Protein AF-A0A7S0F8T0-F1 (afdb_monomer)

Mean predicted aligned error: 18.39 Å

Organism: NCBI:txid73915

Nearest PDB structures (foldseek):
  5eya-assembly1_G  TM=8.542E-01  e=3.864E-04  Homo sapiens
  7bbd-assembly1_B  TM=7.962E-01  e=3.864E-04  Homo sapiens
  6yxe-assembly2_B-2  TM=8.980E-01  e=1.619E-03  Homo sapiens
  6yxe-assembly1_A-3  TM=6.438E-01  e=1.733E-03  Homo sapiens
  7dco-assembly1_M  TM=4.656E-01  e=1.093E-02  Saccharomyces cerevisiae

Foldseek 3Di:
DDDDDDDDDDDPPDDDDDDDDPDDDDPDDDDDPPDPPPPPPPPDDPPDPPDDPVNVVVLVVQAAPQPRHGAACWDADPVGDTHHPVRLCVQCVPCPPHARADPVPRHGD

Secondary structure (DSSP, 8-state):
-------PPP-----------TT----------------------TT-----HHHHHHHHHTB-TTTSSB-SSEEE-TTS-EEEHHHHHHHHTT-SSS--B-TTT--B-

Structure (mmCIF, N/CA/C/O backbone):
data_AF-A0A7S0F8T0-F1
#
_entry.id   AF-A0A7S0F8T0-F1
#
loop_
_atom_site.group_PDB
_atom_site.id
_atom_site.type_symbol
_atom_site.label_atom_id
_atom_site.label_alt_id
_atom_site.label_comp_id
_atom_site.label_asym_id
_atom_site.label_entity_id
_atom_site.label_seq_id
_atom_site.pdbx_PDB_ins_code
_atom_site.Cartn_x
_atom_site.Cartn_y
_atom_site.Cartn_z
_atom_site.occupancy
_atom_site.B_iso_or_equiv
_atom_site.auth_seq_id
_atom_site.auth_comp_id
_atom_site.auth_asym_id
_atom_site.auth_atom_id
_atom_site.pdbx_PDB_model_num
ATOM 1 N N . GLY A 1 1 ? -7.565 -41.051 -42.054 1.00 43.06 1 GLY A N 1
ATOM 2 C CA . GLY A 1 1 ? -7.900 -41.187 -40.628 1.00 43.06 1 GLY A CA 1
ATOM 3 C C . GLY A 1 1 ? -8.861 -40.084 -40.292 1.00 43.06 1 GLY A C 1
ATOM 4 O O . GLY A 1 1 ? -8.424 -39.015 -39.901 1.00 43.06 1 GLY A O 1
ATOM 5 N N . GLU A 1 2 ? -10.135 -40.321 -40.579 1.00 43.22 2 GLU A N 1
ATOM 6 C CA . GLU A 1 2 ? -11.244 -39.419 -40.287 1.00 43.22 2 GLU A CA 1
ATOM 7 C C . GLU A 1 2 ? -11.802 -39.785 -38.910 1.00 43.22 2 GLU A C 1
ATOM 9 O O . GLU A 1 2 ? -12.039 -40.962 -38.644 1.00 43.22 2 GLU A O 1
ATOM 14 N N . ALA A 1 3 ? -11.977 -38.789 -38.044 1.00 42.81 3 ALA A N 1
ATOM 15 C CA . ALA A 1 3 ? -12.795 -38.873 -36.838 1.00 42.81 3 ALA A CA 1
ATOM 16 C C . ALA A 1 3 ? -13.159 -37.445 -36.405 1.00 42.81 3 ALA A C 1
ATOM 18 O O . ALA A 1 3 ? -12.533 -36.851 -35.530 1.00 42.81 3 ALA A O 1
ATOM 19 N N . LEU A 1 4 ? -14.157 -36.885 -37.087 1.00 46.00 4 LEU A N 1
ATOM 20 C CA . LEU A 1 4 ? -14.988 -35.808 -36.567 1.00 46.00 4 LEU A CA 1
ATOM 21 C C . LEU A 1 4 ? -16.019 -36.464 -35.640 1.00 46.00 4 LEU A C 1
ATOM 23 O O . LEU A 1 4 ? -16.753 -37.347 -36.078 1.00 46.00 4 LEU A O 1
ATOM 27 N N . GLN A 1 5 ? -16.062 -36.063 -34.371 1.00 44.97 5 GLN A N 1
ATOM 28 C CA . GLN A 1 5 ? -17.112 -36.485 -33.444 1.00 44.97 5 GLN A CA 1
ATOM 29 C C . GLN A 1 5 ? -17.664 -35.264 -32.700 1.00 44.97 5 GLN A C 1
ATOM 31 O O . GLN A 1 5 ? -17.264 -34.940 -31.586 1.00 44.97 5 GLN A O 1
ATOM 36 N N . GLU A 1 6 ? -18.551 -34.558 -33.397 1.00 38.56 6 GLU A N 1
ATOM 37 C CA . GLU A 1 6 ? -19.880 -34.114 -32.960 1.00 38.56 6 GLU A CA 1
ATOM 38 C C . GLU A 1 6 ? -20.184 -34.322 -31.455 1.00 38.56 6 GLU A C 1
ATOM 40 O O . GLU A 1 6 ? -20.549 -35.415 -31.015 1.00 38.56 6 GLU A O 1
ATOM 45 N N . GLY A 1 7 ? -20.071 -33.250 -30.665 1.00 37.12 7 GLY A N 1
ATOM 46 C CA . GLY A 1 7 ? -20.514 -33.176 -29.271 1.00 37.12 7 GLY A CA 1
ATOM 47 C C . GLY A 1 7 ? -21.751 -32.287 -29.151 1.00 37.12 7 GLY A C 1
ATOM 48 O O . GLY A 1 7 ? -21.702 -31.099 -29.452 1.00 37.12 7 GLY A O 1
ATOM 49 N N . ALA A 1 8 ? -22.860 -32.898 -28.743 1.00 44.28 8 ALA A N 1
ATOM 50 C CA . ALA A 1 8 ? -24.220 -32.379 -28.747 1.00 44.28 8 ALA A CA 1
ATOM 51 C C . ALA A 1 8 ? -24.460 -31.053 -27.992 1.00 44.28 8 ALA A C 1
ATOM 53 O O . ALA A 1 8 ? -24.011 -30.843 -26.866 1.00 44.28 8 ALA A O 1
ATOM 54 N N . LEU A 1 9 ? -25.304 -30.216 -28.602 1.00 45.34 9 LEU A N 1
ATOM 55 C CA . LEU A 1 9 ? -26.046 -29.121 -27.975 1.00 45.34 9 LEU A CA 1
ATOM 56 C C . LEU A 1 9 ? -27.004 -29.649 -26.890 1.00 45.34 9 LEU A C 1
ATOM 58 O O . LEU A 1 9 ? -27.800 -30.546 -27.184 1.00 45.34 9 LEU A O 1
ATOM 62 N N . PRO A 1 10 ? -27.097 -29.001 -25.717 1.00 46.22 10 PRO A N 1
ATOM 63 C CA . PRO A 1 10 ? -28.344 -28.941 -24.984 1.00 46.22 10 PRO A CA 1
ATOM 64 C C . PRO A 1 10 ? -29.041 -27.610 -25.257 1.00 46.22 10 PRO A C 1
ATOM 66 O O . PRO A 1 10 ? -28.568 -26.510 -24.982 1.00 46.22 10 PRO A O 1
ATOM 69 N N . VAL A 1 11 ? -30.221 -27.784 -25.828 1.00 54.19 11 VAL A N 1
ATOM 70 C CA . VAL A 1 11 ? -31.242 -26.793 -26.089 1.00 54.19 11 VAL A CA 1
ATOM 71 C C . VAL A 1 11 ? -31.575 -26.019 -24.800 1.00 54.19 11 VAL A C 1
ATOM 73 O O . VAL A 1 11 ? -32.186 -26.552 -23.876 1.00 54.19 11 VAL A O 1
ATOM 76 N N . VAL A 1 12 ? -31.226 -24.733 -24.727 1.00 46.84 12 VAL A N 1
ATOM 77 C CA . VAL A 1 12 ? -31.892 -23.811 -23.792 1.00 46.84 12 VAL A CA 1
ATOM 78 C C . VAL A 1 12 ? -33.190 -23.359 -24.453 1.00 46.84 12 VAL A C 1
ATOM 80 O O . VAL A 1 12 ? -33.335 -22.265 -24.988 1.00 46.84 12 VAL A O 1
ATOM 83 N N . LYS A 1 13 ? -34.127 -24.314 -24.503 1.00 44.78 13 LYS A N 1
ATOM 84 C CA . LYS A 1 13 ? -35.537 -24.077 -24.812 1.00 44.78 13 LYS A CA 1
ATOM 85 C C . LYS A 1 13 ? -36.064 -23.006 -23.867 1.00 44.78 13 LYS A C 1
ATOM 87 O O . LYS A 1 13 ? -35.761 -23.018 -22.678 1.00 44.78 13 LYS A O 1
ATOM 92 N N . GLY A 1 14 ? -36.845 -22.102 -24.447 1.00 48.41 14 GLY A N 1
ATOM 93 C CA . GLY A 1 14 ? -37.392 -20.931 -23.794 1.00 48.41 14 GLY A CA 1
ATOM 94 C C . GLY A 1 14 ? -38.177 -21.219 -22.521 1.00 48.41 14 GLY A C 1
ATOM 95 O O . GLY A 1 14 ? -38.957 -22.164 -22.443 1.00 48.41 14 GLY A O 1
ATOM 96 N N . TRP A 1 15 ? -37.976 -20.319 -21.568 1.00 49.03 15 TRP A N 1
ATOM 97 C CA . TRP A 1 15 ? -38.874 -20.009 -20.466 1.00 49.03 15 TRP A CA 1
ATOM 98 C C . TRP A 1 15 ? -38.948 -18.475 -20.474 1.00 49.03 15 TRP A C 1
ATOM 100 O O . TRP A 1 15 ? -37.958 -17.805 -20.200 1.00 49.03 15 TRP A O 1
ATOM 110 N N . LEU A 1 16 ? -39.985 -17.922 -21.116 1.00 51.59 16 LEU A N 1
ATOM 111 C CA . LEU A 1 16 ? -40.983 -17.077 -20.443 1.00 51.59 16 LEU A CA 1
ATOM 112 C C . LEU A 1 16 ? -40.302 -16.019 -19.541 1.00 51.59 16 LEU A C 1
ATOM 114 O O . LEU A 1 16 ? -39.869 -16.335 -18.444 1.00 51.59 16 LEU A O 1
ATOM 118 N N . LEU A 1 17 ? -40.151 -14.741 -19.908 1.00 52.69 17 LEU A N 1
ATOM 119 C CA . LEU A 1 17 ? -41.172 -13.843 -20.465 1.00 52.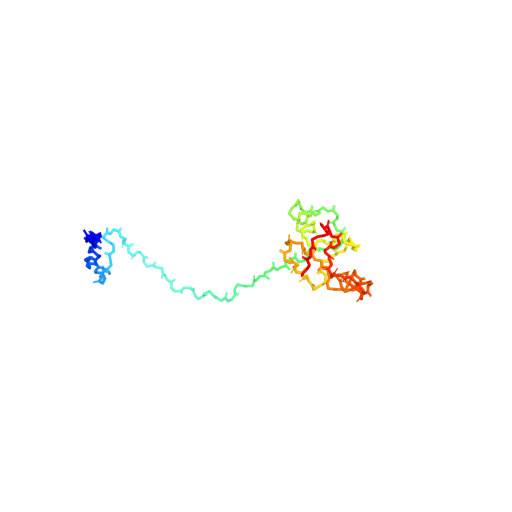69 17 LEU A CA 1
ATOM 120 C C . LEU A 1 17 ? -42.567 -14.167 -19.919 1.00 52.69 17 LEU A C 1
ATOM 122 O O . LEU A 1 17 ? -43.413 -14.619 -20.680 1.00 52.69 17 LEU A O 1
ATOM 126 N N . GLN A 1 18 ? -42.738 -14.022 -18.601 1.00 46.66 18 GLN A N 1
ATOM 127 C CA . GLN A 1 18 ? -43.969 -13.820 -17.806 1.00 46.66 18 GLN A CA 1
ATOM 128 C C . GLN A 1 18 ? -43.568 -14.183 -16.362 1.00 46.66 18 GLN A C 1
ATOM 130 O O . GLN A 1 18 ? -43.368 -15.344 -16.046 1.00 46.66 18 GLN A O 1
ATOM 135 N N . GLY A 1 19 ? -43.232 -13.241 -15.482 1.00 52.72 19 GLY A N 1
ATOM 136 C CA . GLY A 1 19 ? -44.183 -12.256 -14.987 1.00 52.72 19 GLY A CA 1
ATOM 137 C C . GLY A 1 19 ? -45.136 -12.948 -14.012 1.00 52.72 19 GLY A C 1
ATOM 138 O O . GLY A 1 19 ? -46.160 -13.458 -14.445 1.00 52.72 19 GLY A O 1
ATOM 139 N N . SER A 1 20 ? -44.788 -12.913 -12.720 1.00 54.88 20 SER A N 1
ATOM 140 C CA . SER A 1 20 ? -45.586 -13.326 -11.550 1.00 54.88 20 SER A CA 1
ATOM 141 C C . SER A 1 20 ? -45.299 -14.719 -10.962 1.00 54.88 20 SER A C 1
ATOM 143 O O . SER A 1 20 ? -45.655 -15.756 -11.516 1.00 54.88 20 SER A O 1
ATOM 145 N N . CYS A 1 21 ? -44.689 -14.723 -9.772 1.00 47.06 21 CYS A N 1
ATOM 146 C CA . CYS A 1 21 ? -44.633 -15.878 -8.879 1.00 47.06 21 CYS A CA 1
ATOM 147 C C . CYS A 1 21 ? -46.006 -16.034 -8.195 1.00 47.06 21 CYS A C 1
ATOM 149 O O . CYS A 1 21 ? -46.454 -15.085 -7.543 1.00 47.06 21 CYS A O 1
ATOM 151 N N . PRO A 1 22 ? -46.683 -17.191 -8.274 1.00 51.09 22 PRO A N 1
ATOM 152 C CA . PRO A 1 22 ? -47.918 -17.409 -7.532 1.00 51.09 22 PRO A CA 1
ATOM 153 C C . PRO A 1 22 ? -47.577 -17.576 -6.046 1.00 51.09 22 PRO A C 1
ATOM 155 O O . PRO A 1 22 ? -47.065 -18.612 -5.632 1.00 51.09 22 PRO A O 1
ATOM 158 N N . GLY A 1 23 ? -47.824 -16.539 -5.242 1.00 52.53 23 GLY A N 1
ATOM 159 C CA . GLY A 1 23 ? -47.680 -16.635 -3.785 1.00 52.53 23 GLY A CA 1
ATOM 160 C C . GLY A 1 23 ? -47.473 -15.333 -3.016 1.00 52.53 23 GLY A C 1
ATOM 161 O O . GLY A 1 23 ? -47.560 -15.354 -1.793 1.00 52.53 23 GLY A O 1
ATOM 162 N N . ILE A 1 24 ? -47.233 -14.197 -3.676 1.00 53.09 24 ILE A N 1
ATOM 163 C CA . ILE A 1 24 ? -47.004 -12.930 -2.968 1.00 53.09 24 ILE A CA 1
ATOM 164 C C . ILE A 1 24 ? -48.242 -12.049 -3.108 1.00 53.09 24 ILE A C 1
ATOM 166 O O . ILE A 1 24 ? -48.484 -11.423 -4.135 1.00 53.09 24 ILE A O 1
ATOM 170 N N . GLN A 1 25 ? -49.044 -12.035 -2.047 1.00 53.59 25 GLN A N 1
ATOM 171 C CA . GLN A 1 25 ? -50.077 -11.030 -1.841 1.00 53.59 25 GLN A CA 1
ATOM 172 C C . GLN A 1 25 ? -49.369 -9.692 -1.606 1.00 53.59 25 GLN A C 1
ATOM 174 O O . GLN A 1 25 ? -48.665 -9.528 -0.610 1.00 53.59 25 GLN A O 1
ATOM 179 N N . THR A 1 26 ? -49.518 -8.745 -2.529 1.00 46.88 26 THR A N 1
ATOM 180 C CA . THR A 1 26 ? -49.049 -7.372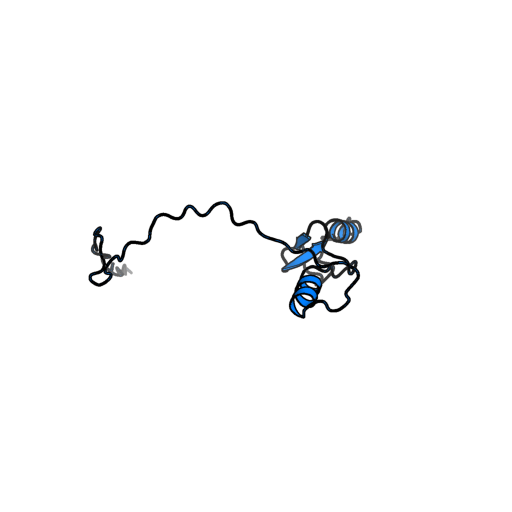 -2.338 1.00 46.88 26 THR A CA 1
ATOM 181 C C . THR A 1 26 ? -49.989 -6.677 -1.356 1.00 46.88 26 THR A C 1
ATOM 183 O O . THR A 1 26 ? -51.01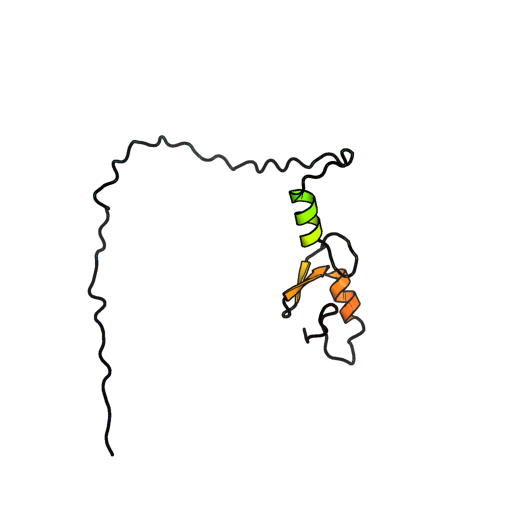5 -6.122 -1.749 1.00 46.88 26 THR A O 1
ATOM 186 N N . ALA A 1 27 ? -49.663 -6.735 -0.066 1.00 48.88 27 ALA A N 1
ATOM 187 C CA . ALA A 1 27 ? -50.152 -5.742 0.880 1.00 48.88 27 ALA A CA 1
ATOM 188 C C . ALA A 1 27 ? -49.476 -4.413 0.523 1.00 48.88 27 ALA A C 1
ATOM 190 O O . ALA A 1 27 ? -48.256 -4.366 0.357 1.00 48.88 27 ALA A O 1
ATOM 191 N N . GLY A 1 28 ? -50.284 -3.373 0.309 1.00 51.66 28 GLY A N 1
ATOM 192 C CA . GLY A 1 28 ? -49.813 -2.060 -0.110 1.00 51.66 28 GLY A CA 1
ATOM 193 C C . GLY A 1 28 ? -48.726 -1.539 0.822 1.00 51.66 28 GLY A C 1
ATOM 194 O O . GLY A 1 28 ? -48.945 -1.429 2.023 1.00 51.66 28 GLY A O 1
ATOM 195 N N . MET A 1 29 ? -47.567 -1.218 0.249 1.00 50.09 29 MET A N 1
ATOM 196 C CA . MET A 1 29 ? -46.648 -0.280 0.869 1.00 50.09 29 MET A CA 1
ATOM 197 C C . MET A 1 29 ? -46.894 1.076 0.217 1.00 50.09 29 MET A C 1
ATOM 199 O O . MET A 1 29 ? -46.691 1.275 -0.979 1.00 50.09 29 MET A O 1
ATOM 203 N N . GLU A 1 30 ? -47.459 1.955 1.026 1.00 52.22 30 GLU A N 1
ATOM 204 C CA . GLU A 1 30 ? -47.467 3.395 0.851 1.00 52.22 30 GLU A CA 1
ATOM 205 C C . GLU A 1 30 ? -46.104 3.935 0.383 1.00 52.22 30 GLU A C 1
ATOM 207 O O . GLU A 1 30 ? -45.044 3.563 0.886 1.00 52.22 30 GLU A O 1
ATOM 212 N N . ASP A 1 31 ? -46.171 4.803 -0.626 1.00 48.91 31 ASP A N 1
ATOM 213 C CA . ASP A 1 31 ? -45.066 5.561 -1.202 1.00 48.91 31 ASP A CA 1
ATOM 214 C C . ASP A 1 31 ? -44.454 6.472 -0.130 1.00 48.91 31 ASP A C 1
ATOM 216 O O . ASP A 1 31 ? -45.021 7.507 0.224 1.00 48.91 31 ASP A O 1
ATOM 220 N N . GLN A 1 32 ? -43.313 6.066 0.429 1.00 45.38 32 GLN A N 1
ATOM 221 C CA . GLN A 1 32 ? -42.502 6.951 1.253 1.00 45.38 32 GLN A CA 1
ATOM 222 C C . GLN A 1 32 ? -41.234 7.307 0.471 1.00 45.38 32 GLN A C 1
ATOM 224 O O . GLN A 1 32 ? -40.352 6.455 0.315 1.00 45.38 32 GLN A O 1
ATOM 229 N N . PRO A 1 33 ? -41.125 8.543 -0.052 1.00 49.53 33 PRO A N 1
ATOM 230 C CA . PRO A 1 33 ? -39.940 8.973 -0.769 1.00 49.53 33 PRO A CA 1
ATOM 231 C C . PRO A 1 33 ? -38.766 8.929 0.201 1.00 49.53 33 PRO A C 1
ATOM 233 O O . PRO A 1 33 ? -38.752 9.618 1.221 1.00 49.53 33 PRO A O 1
ATOM 236 N N . GLN A 1 34 ? -37.776 8.099 -0.120 1.00 51.62 34 GLN A N 1
ATOM 237 C CA . GLN A 1 34 ? -36.510 8.052 0.593 1.00 51.62 34 GLN A CA 1
ATOM 238 C C . GLN A 1 34 ? -35.752 9.341 0.269 1.00 51.62 34 GLN A C 1
ATOM 240 O O . GLN A 1 34 ? -34.905 9.396 -0.621 1.00 51.62 34 GLN A O 1
ATOM 245 N N . THR A 1 35 ? -36.118 10.418 0.965 1.00 49.16 35 THR A N 1
ATOM 246 C CA . THR A 1 35 ? -35.326 11.638 1.035 1.00 49.16 35 THR A CA 1
ATOM 247 C C . THR A 1 35 ? -33.924 11.229 1.450 1.00 49.16 35 THR A C 1
ATOM 249 O O . THR A 1 35 ? -33.775 10.536 2.457 1.00 49.16 35 THR A O 1
ATOM 252 N N . ALA A 1 36 ? -32.949 11.610 0.620 1.00 52.78 36 ALA A N 1
ATOM 253 C CA . ALA A 1 36 ? -31.520 11.371 0.755 1.00 52.78 36 ALA A CA 1
ATOM 254 C C . ALA A 1 36 ? -31.119 11.014 2.188 1.00 52.78 36 ALA A C 1
ATOM 256 O O . ALA A 1 36 ? -31.218 11.848 3.088 1.00 52.78 36 ALA A O 1
ATOM 257 N N . ALA A 1 37 ? -30.700 9.763 2.382 1.00 49.97 37 ALA A N 1
ATOM 258 C CA . ALA A 1 37 ? -30.150 9.302 3.639 1.00 49.97 37 ALA A CA 1
ATOM 259 C C . ALA A 1 37 ? -29.020 10.254 4.046 1.00 49.97 37 ALA A C 1
ATOM 261 O O . ALA A 1 37 ? -27.921 10.219 3.489 1.00 49.97 37 ALA A O 1
ATOM 262 N N . SER A 1 38 ? -29.315 11.131 5.004 1.00 55.06 38 SER A N 1
ATOM 263 C CA . SER A 1 38 ? -28.310 11.837 5.774 1.00 55.06 38 SER A CA 1
ATOM 264 C C . SER A 1 38 ? -27.464 10.768 6.447 1.00 55.06 38 SER A C 1
ATOM 266 O O . SER A 1 38 ? -27.844 10.212 7.476 1.00 55.06 38 SER A O 1
ATOM 268 N N . LEU A 1 39 ? -26.322 10.452 5.843 1.00 60.12 39 LEU A N 1
ATOM 269 C CA . LEU A 1 39 ? -25.219 9.789 6.518 1.00 60.12 39 LEU A CA 1
ATOM 270 C C . LEU A 1 39 ? -24.788 10.727 7.650 1.00 60.12 39 LEU A C 1
ATOM 272 O O . LEU A 1 39 ? -23.960 11.615 7.459 1.00 60.12 39 LEU A O 1
ATOM 276 N N . GLN A 1 40 ? -25.404 10.581 8.823 1.00 57.62 40 GLN A N 1
ATOM 277 C CA . GLN A 1 40 ? -24.955 11.238 10.042 1.00 57.62 40 GLN A CA 1
ATOM 278 C C . GLN A 1 40 ? -23.646 10.571 10.460 1.00 57.62 40 GLN A C 1
ATOM 280 O O . GLN A 1 40 ? -23.627 9.658 11.282 1.00 57.62 40 GLN A O 1
ATOM 285 N N . LEU A 1 41 ? -22.539 11.011 9.862 1.00 55.84 41 LEU A N 1
ATOM 286 C CA . LEU A 1 41 ? -21.212 10.705 10.366 1.00 55.84 41 LEU A CA 1
ATOM 287 C C . LEU A 1 41 ? -21.021 11.532 11.641 1.00 55.84 41 LEU A C 1
ATOM 289 O O . LEU A 1 41 ? -20.565 12.673 11.600 1.00 55.84 41 LEU A O 1
ATOM 293 N N . SER A 1 42 ? -21.442 10.978 12.776 1.00 60.03 42 SER A N 1
ATOM 294 C CA . SER A 1 42 ? -21.129 11.519 14.093 1.00 60.03 42 SER A CA 1
ATOM 295 C C . SER A 1 42 ? -19.626 11.376 14.314 1.00 60.03 42 SER A C 1
ATOM 297 O O . SER A 1 42 ? -19.157 10.350 14.805 1.00 60.03 42 SER A O 1
ATOM 299 N N . LEU A 1 43 ? -18.877 12.387 13.874 1.00 59.97 43 LEU A N 1
ATOM 300 C CA . LEU A 1 43 ? -17.469 12.561 14.201 1.00 59.97 43 LEU A CA 1
ATOM 301 C C . LEU A 1 43 ? -17.381 12.665 15.724 1.00 59.97 43 LEU A C 1
ATOM 303 O O . LEU A 1 43 ? -17.854 13.632 16.320 1.00 59.97 43 LEU A O 1
ATOM 307 N N . THR A 1 44 ? -16.871 11.612 16.349 1.00 59.69 44 THR A N 1
ATOM 308 C CA . THR A 1 44 ? -16.651 11.547 17.787 1.00 59.69 44 THR A CA 1
ATOM 309 C C . THR A 1 44 ? -15.607 12.586 18.196 1.00 59.69 44 THR A C 1
ATOM 311 O O . THR A 1 44 ? -14.608 12.810 17.512 1.00 59.69 44 THR A O 1
ATOM 314 N N . ASP A 1 45 ? -15.894 13.260 19.306 1.00 57.41 45 ASP A N 1
ATOM 315 C CA . ASP A 1 45 ? -15.101 14.336 19.898 1.00 57.41 4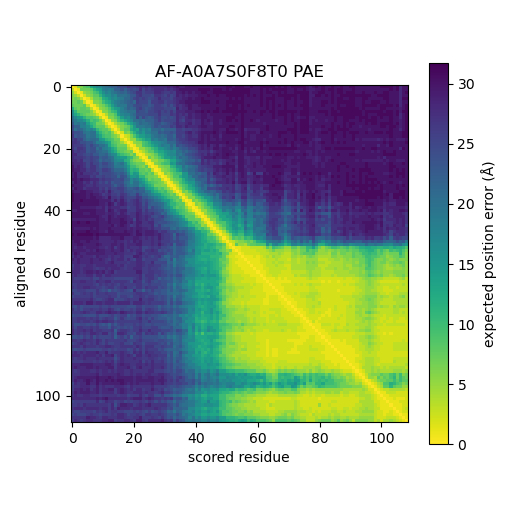5 ASP A CA 1
ATOM 316 C C . ASP A 1 45 ? -13.665 13.856 20.222 1.00 57.41 45 ASP A C 1
ATOM 318 O O . ASP A 1 45 ? -13.517 12.794 20.838 1.00 57.41 45 ASP A O 1
ATOM 322 N N . PRO A 1 46 ? -12.591 14.597 19.876 1.00 61.50 46 PRO A N 1
ATOM 323 C CA . PRO A 1 46 ? -11.201 14.155 20.063 1.00 61.50 46 PRO A CA 1
ATOM 324 C C . PRO A 1 46 ? -10.746 14.051 21.534 1.00 61.50 46 PRO 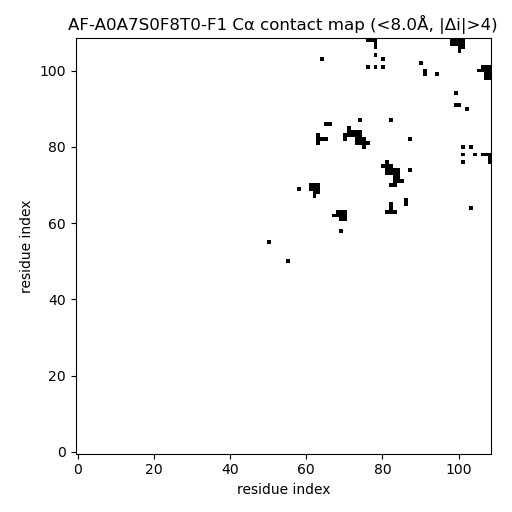A C 1
ATOM 326 O O . PRO A 1 46 ? -9.567 13.823 21.797 1.00 61.50 46 PRO A O 1
ATOM 329 N N . THR A 1 47 ? -11.648 14.222 22.503 1.00 58.56 47 THR A N 1
ATOM 330 C CA . THR A 1 47 ? -11.334 14.265 23.939 1.00 58.56 47 THR A CA 1
ATOM 331 C C . THR A 1 47 ? -11.812 13.050 24.743 1.00 58.56 47 THR A C 1
ATOM 333 O O . THR A 1 47 ? -11.435 12.921 25.908 1.00 58.56 47 THR A O 1
ATOM 336 N N . ASN A 1 48 ? -12.562 12.111 24.151 1.00 56.50 48 ASN A N 1
ATOM 337 C CA . ASN A 1 48 ? -12.998 10.888 24.837 1.00 56.50 48 ASN A CA 1
ATOM 338 C C . ASN A 1 48 ? -12.264 9.649 24.297 1.00 56.50 48 ASN A C 1
ATOM 340 O O . ASN A 1 48 ? -12.653 9.060 23.292 1.00 56.50 48 ASN A O 1
ATOM 344 N N . ALA A 1 49 ? -11.203 9.235 24.992 1.00 59.91 49 ALA A N 1
ATOM 345 C CA . ALA A 1 49 ? -10.360 8.084 24.653 1.00 59.91 49 ALA A CA 1
ATOM 346 C C . ALA A 1 49 ? -11.017 6.712 24.940 1.00 59.91 49 ALA A C 1
ATOM 348 O O . ALA A 1 49 ? -10.372 5.801 25.454 1.00 59.91 49 ALA A O 1
ATOM 349 N N . SER A 1 50 ? -12.292 6.544 24.589 1.00 64.81 50 SER A N 1
ATOM 350 C CA . SER A 1 50 ? -12.970 5.245 24.543 1.00 64.81 50 SER A CA 1
ATOM 351 C C . SER A 1 50 ? -13.475 4.974 23.125 1.00 64.81 50 SER A C 1
ATOM 353 O O . SER A 1 50 ? -14.669 4.770 22.902 1.00 64.81 50 SER A O 1
ATOM 355 N N . GLY A 1 51 ? -12.561 4.992 22.151 1.00 64.69 51 GLY A N 1
ATOM 356 C CA . GLY A 1 51 ? -12.855 4.541 20.792 1.00 64.69 51 GLY A CA 1
ATOM 357 C C . GLY A 1 51 ? -13.389 3.107 20.818 1.00 64.69 51 GLY A C 1
ATOM 358 O O . GLY A 1 51 ? -12.808 2.224 21.454 1.00 64.69 51 GLY A O 1
ATOM 359 N N . SER A 1 52 ? -14.522 2.872 20.157 1.00 79.38 52 SER A N 1
ATOM 360 C CA . SER A 1 52 ? -15.080 1.523 20.023 1.00 79.38 52 SER A CA 1
ATOM 361 C C . SER A 1 52 ? -14.078 0.600 19.311 1.00 79.38 52 SER A C 1
ATOM 363 O O . SER A 1 52 ? -13.266 1.060 18.507 1.00 79.38 52 SER A O 1
ATOM 365 N N . ALA A 1 53 ? -14.142 -0.715 19.553 1.00 83.69 53 ALA A N 1
ATOM 366 C CA . ALA A 1 53 ? -13.267 -1.685 18.874 1.00 83.69 53 ALA A CA 1
ATOM 367 C C . ALA A 1 53 ? -13.296 -1.540 17.337 1.00 83.69 53 ALA A C 1
ATOM 369 O O . ALA A 1 53 ? -12.295 -1.774 16.662 1.00 83.69 53 ALA A O 1
ATOM 370 N N . HIS A 1 54 ? -14.434 -1.089 16.802 1.00 84.50 54 HIS A N 1
ATOM 371 C CA . HIS A 1 54 ? -14.620 -0.801 15.388 1.00 84.50 54 HIS A CA 1
ATOM 372 C C . HIS A 1 54 ? -13.746 0.363 14.898 1.00 84.50 54 HIS A C 1
ATOM 374 O O . HIS A 1 54 ? -13.096 0.238 13.867 1.00 84.50 54 HIS A O 1
ATOM 380 N N . GLU A 1 55 ? -13.658 1.462 15.648 1.00 85.19 55 GLU A N 1
ATOM 381 C CA . GLU A 1 55 ? -12.833 2.617 15.270 1.00 85.19 55 GLU A CA 1
ATOM 382 C C . GLU A 1 55 ? -11.341 2.264 15.243 1.00 85.19 55 GLU A C 1
ATOM 384 O O . GLU A 1 55 ? -10.610 2.669 14.337 1.00 85.19 55 GLU A O 1
ATOM 389 N N . LYS A 1 56 ? -10.895 1.449 16.206 1.00 86.56 56 LYS A N 1
ATOM 390 C CA . LYS A 1 56 ? -9.516 0.955 16.250 1.00 86.56 56 LYS A CA 1
ATOM 391 C C . LYS A 1 56 ? -9.192 0.100 15.027 1.00 86.56 56 LYS A C 1
ATOM 393 O O . LYS A 1 56 ? -8.172 0.329 14.386 1.00 86.56 56 LYS A O 1
ATOM 398 N N . TRP A 1 57 ? -10.076 -0.831 14.672 1.00 90.00 57 TRP A N 1
ATOM 399 C CA . TRP A 1 57 ? -9.898 -1.670 13.487 1.00 90.00 57 TRP A CA 1
ATOM 400 C C . TRP A 1 57 ? -9.864 -0.841 12.200 1.00 90.00 57 TRP A C 1
ATOM 402 O O . TRP A 1 57 ? -8.961 -1.011 11.388 1.00 90.00 57 TRP A O 1
ATOM 412 N N . VAL A 1 58 ? -10.799 0.103 12.035 1.00 88.56 58 VAL A N 1
ATOM 413 C CA . VAL A 1 58 ? -10.831 0.995 10.864 1.00 88.56 58 VAL A CA 1
ATOM 414 C C . VAL A 1 58 ? -9.526 1.779 10.742 1.00 88.56 58 VAL A C 1
ATOM 416 O O . VAL A 1 58 ? -8.978 1.889 9.648 1.00 88.56 58 VAL A O 1
ATOM 419 N N . ARG A 1 59 ? -8.994 2.284 11.859 1.00 88.31 59 ARG A N 1
ATOM 420 C CA . ARG A 1 59 ? -7.700 2.973 11.880 1.00 88.31 59 ARG A CA 1
ATOM 421 C C . ARG A 1 59 ? -6.564 2.059 11.427 1.00 88.31 59 ARG A C 1
ATOM 423 O O . ARG A 1 59 ? -5.804 2.466 10.561 1.00 88.31 59 ARG A O 1
ATOM 430 N N . GLU A 1 60 ? -6.492 0.838 11.954 1.00 87.38 60 GLU A N 1
ATOM 431 C CA . GLU A 1 60 ? -5.458 -0.144 11.596 1.00 87.38 60 GLU A CA 1
ATOM 432 C C . GLU A 1 60 ? -5.507 -0.530 10.104 1.00 87.38 60 GLU A C 1
ATOM 434 O O . GLU A 1 60 ? -4.464 -0.721 9.487 1.00 87.38 60 GLU A O 1
ATOM 439 N N . GLN A 1 61 ? -6.698 -0.603 9.494 1.00 88.94 61 GLN A N 1
ATOM 440 C CA . GLN A 1 61 ? -6.840 -0.893 8.057 1.00 88.94 61 GLN A CA 1
ATOM 441 C C . GLN A 1 61 ? -6.467 0.287 7.148 1.00 88.94 61 GLN A C 1
ATOM 443 O O . GLN A 1 61 ? -6.153 0.088 5.975 1.00 88.94 61 GLN A O 1
ATOM 448 N N . LEU A 1 62 ? -6.534 1.515 7.663 1.00 91.75 62 LEU A N 1
ATOM 449 C CA . LEU A 1 62 ? -6.296 2.743 6.903 1.00 91.75 62 LEU A CA 1
ATOM 450 C C . LEU A 1 62 ? -4.951 3.393 7.230 1.00 91.75 62 LEU A C 1
ATOM 452 O O . LEU A 1 62 ? -4.718 4.538 6.849 1.00 91.75 62 LEU A O 1
ATOM 456 N N . GLU A 1 63 ? -4.068 2.688 7.925 1.00 94.38 63 GLU A N 1
ATOM 457 C CA . GLU A 1 63 ? -2.745 3.170 8.291 1.00 94.38 63 GLU A CA 1
ATOM 458 C C . GLU A 1 63 ? -1.704 2.767 7.239 1.00 94.38 63 GLU A C 1
ATOM 460 O O . GLU A 1 63 ? -1.686 1.648 6.726 1.00 94.38 63 GLU A O 1
ATOM 465 N N . CYS A 1 64 ? -0.804 3.684 6.891 1.00 94.94 64 CYS A N 1
ATOM 466 C CA . CYS A 1 64 ? 0.301 3.369 6.007 1.00 94.94 64 CYS A CA 1
ATOM 467 C C . CYS A 1 64 ? 1.428 2.674 6.767 1.00 94.94 64 CYS A C 1
ATOM 469 O O . CYS A 1 64 ? 2.016 3.249 7.678 1.00 94.94 64 CYS A O 1
ATOM 471 N N . ALA A 1 65 ? 1.858 1.518 6.269 1.00 91.56 65 ALA A N 1
ATOM 472 C CA . ALA A 1 65 ? 2.983 0.773 6.829 1.00 91.56 65 ALA A CA 1
ATOM 473 C C . ALA A 1 65 ? 4.347 1.504 6.799 1.00 91.56 65 ALA A C 1
ATOM 475 O O . ALA A 1 65 ? 5.272 1.083 7.486 1.00 91.56 65 ALA A O 1
ATOM 476 N N . LEU A 1 66 ? 4.500 2.581 6.013 1.00 92.62 66 LEU A N 1
ATOM 477 C CA . LEU A 1 66 ? 5.756 3.343 5.923 1.00 92.62 66 LEU A CA 1
ATOM 478 C C . LEU A 1 66 ? 5.813 4.555 6.854 1.00 92.62 66 LEU A C 1
ATOM 480 O O . LEU A 1 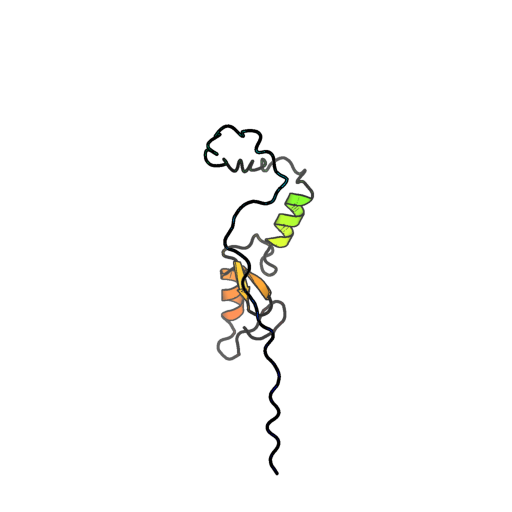66 ? 6.877 4.858 7.383 1.00 92.62 66 LEU A O 1
ATOM 484 N N . CYS A 1 67 ? 4.710 5.293 7.005 1.00 94.50 67 CYS A N 1
ATOM 485 C CA . CYS A 1 67 ? 4.679 6.499 7.839 1.00 94.50 67 CYS A CA 1
ATOM 486 C C . CYS A 1 67 ? 3.863 6.345 9.126 1.00 94.50 67 CYS A C 1
ATOM 488 O O . CYS A 1 67 ? 3.856 7.281 9.920 1.00 94.50 67 CYS A O 1
ATOM 490 N N . LEU A 1 68 ? 3.188 5.206 9.322 1.00 92.69 68 LEU A N 1
ATOM 491 C CA . LEU A 1 68 ? 2.327 4.913 10.476 1.00 92.69 68 LEU A CA 1
ATOM 492 C C . LEU A 1 68 ? 1.230 5.974 10.703 1.00 92.69 68 LEU A C 1
ATOM 494 O O . LEU A 1 68 ? 0.762 6.219 11.810 1.00 92.69 68 LEU A O 1
ATOM 498 N N . GLY A 1 69 ? 0.853 6.665 9.626 1.00 92.81 69 GLY A N 1
ATOM 499 C CA . GLY A 1 69 ? -0.223 7.648 9.592 1.00 92.81 69 GLY A CA 1
ATOM 500 C C . GLY A 1 69 ? -1.359 7.172 8.698 1.00 92.81 69 GLY A C 1
ATOM 501 O O . GLY A 1 69 ? -1.186 6.244 7.908 1.00 92.81 69 GLY A O 1
ATOM 502 N N . LEU A 1 70 ? -2.517 7.830 8.784 1.00 93.25 70 LEU A N 1
ATOM 503 C CA . LEU A 1 70 ? -3.637 7.538 7.887 1.00 93.25 70 LEU A CA 1
ATOM 504 C C . LEU A 1 70 ? -3.216 7.701 6.418 1.00 93.25 70 LEU A C 1
ATOM 506 O O . LEU A 1 70 ? -2.505 8.643 6.057 1.00 93.25 70 LEU A O 1
ATOM 510 N N . LEU A 1 71 ? -3.656 6.772 5.573 1.00 94.56 71 LEU A N 1
ATOM 511 C CA . LEU A 1 71 ? -3.364 6.738 4.146 1.00 94.56 71 LEU A CA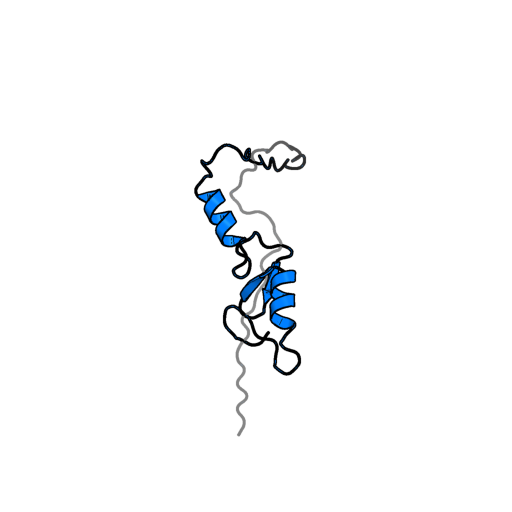 1
ATOM 512 C C . LEU A 1 71 ? -3.847 8.028 3.469 1.00 94.56 71 LEU A C 1
ATOM 514 O O . LEU A 1 71 ? -5.040 8.233 3.256 1.00 94.56 71 LEU A O 1
ATOM 518 N N . PHE A 1 72 ? -2.899 8.881 3.087 1.00 94.56 72 PHE A N 1
ATOM 519 C CA . PHE A 1 72 ? -3.151 10.025 2.219 1.00 94.56 72 PHE A CA 1
ATOM 520 C C . PHE A 1 72 ? -2.978 9.609 0.757 1.00 94.56 72 PHE A C 1
ATOM 522 O O . PHE A 1 72 ? -1.880 9.203 0.364 1.00 94.56 72 PHE A O 1
ATOM 529 N N . GLU A 1 73 ? -4.065 9.687 -0.016 1.00 95.00 73 GLU A N 1
ATOM 530 C CA . GLU A 1 73 ? -4.150 9.188 -1.396 1.00 95.00 73 GLU A CA 1
ATOM 531 C C . GLU A 1 73 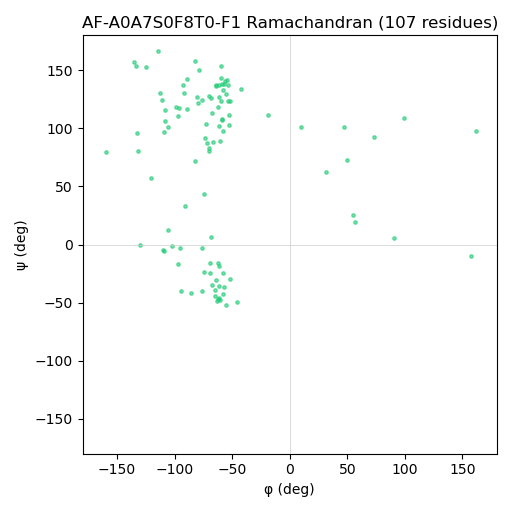? -3.630 7.740 -1.518 1.00 95.00 73 GLU A C 1
ATOM 533 O O . GLU A 1 73 ? -2.520 7.513 -2.013 1.00 95.00 73 GLU A O 1
ATOM 538 N N . PRO A 1 74 ? -4.385 6.745 -1.014 1.00 93.88 74 PRO A N 1
ATOM 539 C CA . PRO A 1 74 ? -3.961 5.350 -1.040 1.00 93.88 74 PRO A CA 1
ATOM 540 C C . PRO A 1 74 ? -3.731 4.868 -2.475 1.00 93.88 74 PRO A C 1
ATOM 542 O O . PRO A 1 74 ? -4.634 4.904 -3.308 1.00 93.88 74 PRO A O 1
ATOM 545 N N . SER A 1 75 ? -2.528 4.367 -2.746 1.00 93.19 75 SER A N 1
ATOM 546 C CA . SER A 1 75 ? -2.178 3.708 -4.003 1.00 93.19 75 SER A CA 1
ATOM 547 C C . SER A 1 75 ? -1.947 2.225 -3.746 1.00 93.19 75 SER A C 1
ATOM 549 O O . SER A 1 75 ? -1.139 1.863 -2.886 1.00 93.19 75 SER A O 1
ATOM 551 N N . THR A 1 76 ? -2.675 1.377 -4.475 1.00 93.75 76 THR A N 1
ATOM 552 C CA . THR A 1 76 ? -2.547 -0.083 -4.387 1.00 93.75 76 THR A CA 1
ATOM 553 C C . THR A 1 76 ? -1.610 -0.560 -5.488 1.00 93.75 76 THR A C 1
ATOM 555 O O . THR A 1 76 ? -1.891 -0.371 -6.669 1.00 93.75 76 THR A O 1
ATOM 558 N N . VAL A 1 77 ? -0.488 -1.161 -5.103 1.00 92.56 77 VAL A N 1
ATOM 559 C CA . VAL A 1 77 ? 0.487 -1.755 -6.036 1.00 92.56 77 VAL A CA 1
ATOM 560 C C . VAL A 1 77 ? 0.031 -3.163 -6.458 1.00 92.56 77 VAL A C 1
ATOM 562 O O . VAL A 1 77 ? -0.734 -3.784 -5.715 1.00 92.56 77 VAL A O 1
ATOM 565 N N . PRO A 1 78 ? 0.479 -3.729 -7.600 1.00 92.19 78 PRO A N 1
ATOM 566 C CA . PRO A 1 78 ? -0.047 -5.006 -8.116 1.00 92.19 78 PRO A CA 1
ATOM 567 C C . PRO A 1 78 ? 0.158 -6.200 -7.179 1.00 92.19 78 PRO A C 1
ATOM 569 O O . PRO A 1 78 ? -0.531 -7.211 -7.290 1.00 92.19 78 PRO A O 1
ATOM 572 N N . CYS A 1 79 ? 1.076 -6.096 -6.218 1.00 94.44 79 CYS A N 1
ATOM 573 C CA . CYS A 1 79 ? 1.254 -7.109 -5.187 1.00 94.44 79 CYS A CA 1
ATOM 574 C C . CYS A 1 79 ? 0.180 -7.083 -4.078 1.00 94.44 79 CYS A C 1
ATOM 576 O O . CYS A 1 79 ? 0.233 -7.938 -3.195 1.00 94.44 79 CYS A O 1
ATOM 578 N N . GLY A 1 80 ? -0.757 -6.127 -4.104 1.00 93.19 80 GLY A N 1
ATOM 579 C CA . GLY A 1 80 ? -1.885 -6.011 -3.174 1.00 93.19 80 GLY A CA 1
ATOM 580 C C . GLY A 1 80 ? -1.627 -5.170 -1.920 1.00 93.19 80 GLY A C 1
ATOM 581 O O . GLY A 1 80 ? -2.486 -5.119 -1.048 1.00 93.19 80 GLY A O 1
ATOM 582 N N . HIS A 1 81 ? -0.469 -4.512 -1.806 1.00 93.62 81 HIS A N 1
ATOM 583 C CA . HIS A 1 81 ? -0.192 -3.599 -0.691 1.00 93.62 81 HIS A CA 1
ATOM 584 C C . HIS A 1 81 ? -0.648 -2.174 -1.012 1.00 93.62 81 HIS A C 1
ATOM 586 O O . HIS A 1 81 ? -0.456 -1.691 -2.129 1.00 93.62 81 HIS A O 1
ATOM 592 N N . THR A 1 82 ? -1.183 -1.485 -0.006 1.00 94.56 82 THR A N 1
ATOM 593 C CA . THR A 1 82 ? -1.659 -0.103 -0.128 1.00 94.56 82 THR A CA 1
ATOM 594 C C . THR A 1 82 ? -0.782 0.833 0.693 1.00 94.56 82 THR A C 1
ATOM 596 O O . THR A 1 82 ? -0.504 0.581 1.864 1.00 94.56 82 THR A O 1
ATOM 599 N N . LEU A 1 83 ? -0.322 1.919 0.076 1.00 94.38 83 LEU A N 1
ATOM 600 C CA . LEU A 1 83 ? 0.586 2.896 0.684 1.00 94.38 83 LEU A CA 1
ATOM 601 C C . LEU A 1 83 ? 0.112 4.321 0.380 1.00 94.38 83 LEU A C 1
ATOM 603 O O . LEU A 1 83 ? -0.579 4.543 -0.614 1.00 94.38 83 LEU A O 1
ATOM 607 N N . CYS A 1 84 ? 0.506 5.304 1.199 1.00 96.00 84 CYS A N 1
ATOM 608 C CA . CYS A 1 84 ? 0.280 6.711 0.860 1.00 96.00 84 CYS A CA 1
ATOM 609 C C . CYS A 1 84 ? 1.063 7.085 -0.398 1.00 96.00 84 CYS A C 1
ATOM 611 O O . CYS A 1 84 ? 2.249 6.761 -0.495 1.00 96.00 84 CYS A O 1
ATOM 613 N N . ARG A 1 85 ? 0.444 7.829 -1.322 1.00 94.44 85 ARG A N 1
ATOM 614 C CA . ARG A 1 85 ? 1.100 8.346 -2.534 1.00 94.44 85 ARG A CA 1
ATOM 615 C C . ARG A 1 85 ? 2.482 8.971 -2.275 1.00 94.44 85 ARG A C 1
ATOM 617 O O . ARG A 1 85 ? 3.425 8.560 -2.950 1.00 94.44 85 ARG A O 1
ATOM 624 N N . PRO A 1 86 ? 2.676 9.883 -1.297 1.00 94.56 86 PRO A N 1
ATOM 625 C CA . PRO A 1 86 ? 4.004 10.438 -1.020 1.00 94.56 86 PRO A CA 1
ATOM 626 C C . PRO A 1 86 ? 5.005 9.385 -0.533 1.00 94.56 86 PRO A C 1
ATOM 628 O O . PRO A 1 86 ? 6.202 9.513 -0.756 1.00 94.56 86 PRO A O 1
ATOM 631 N N . CYS A 1 87 ? 4.537 8.354 0.161 1.00 94.88 87 CYS A N 1
ATOM 632 C CA . CYS A 1 87 ? 5.372 7.296 0.721 1.00 94.88 87 CYS A CA 1
ATOM 633 C C . CYS A 1 87 ? 5.827 6.325 -0.364 1.00 94.88 87 CYS A C 1
ATOM 635 O O . CYS A 1 87 ? 6.992 5.938 -0.391 1.00 94.88 87 CYS A O 1
ATOM 637 N N . LEU A 1 88 ? 4.920 6.014 -1.290 1.00 92.75 88 LEU A N 1
ATOM 638 C CA . LEU A 1 88 ? 5.227 5.257 -2.489 1.00 92.75 88 LEU A CA 1
ATOM 639 C C . LEU A 1 88 ? 6.218 6.017 -3.382 1.00 92.75 88 LEU A C 1
ATOM 641 O O . LEU A 1 88 ? 7.240 5.448 -3.741 1.00 92.75 88 LEU A O 1
ATOM 645 N N . ALA A 1 89 ? 5.982 7.303 -3.662 1.00 91.94 89 ALA A N 1
ATOM 646 C CA . ALA A 1 89 ? 6.892 8.124 -4.468 1.00 91.94 89 ALA A CA 1
ATOM 647 C C . ALA A 1 89 ? 8.321 8.127 -3.897 1.00 91.94 89 ALA A C 1
ATOM 649 O O . ALA A 1 89 ? 9.245 7.699 -4.577 1.00 91.94 89 ALA A O 1
ATOM 650 N N . ARG A 1 90 ? 8.477 8.439 -2.601 1.00 91.44 90 ARG A N 1
ATOM 651 C CA . ARG A 1 90 ? 9.786 8.398 -1.923 1.00 91.44 90 ARG A CA 1
ATOM 652 C C . ARG A 1 90 ? 10.476 7.041 -1.994 1.00 91.44 90 ARG A C 1
ATOM 654 O O . ARG A 1 90 ? 11.695 6.979 -2.079 1.00 91.44 90 ARG A O 1
ATOM 661 N N . SER A 1 91 ? 9.713 5.948 -1.919 1.00 88.88 91 SER A N 1
ATOM 662 C CA . SER A 1 91 ? 10.291 4.604 -2.021 1.00 88.88 91 SER A CA 1
ATOM 663 C C . SER A 1 91 ? 10.808 4.279 -3.425 1.00 88.88 91 SER A C 1
ATOM 665 O O . SER A 1 91 ? 11.712 3.460 -3.559 1.00 88.88 91 SER A O 1
ATOM 667 N N . LEU A 1 92 ? 10.268 4.940 -4.453 1.00 88.38 92 LEU A N 1
ATOM 668 C CA . LEU A 1 92 ? 10.644 4.758 -5.854 1.00 88.38 92 LEU A CA 1
ATOM 669 C C . LEU A 1 92 ? 11.661 5.799 -6.347 1.00 88.38 92 LEU A C 1
ATOM 671 O O . LEU A 1 92 ? 12.325 5.547 -7.347 1.00 88.38 92 LEU A O 1
ATOM 675 N N . ASP A 1 93 ? 11.849 6.914 -5.633 1.00 85.88 93 ASP A N 1
ATOM 676 C CA . ASP A 1 93 ? 12.803 7.980 -5.992 1.00 85.88 93 ASP A CA 1
ATOM 677 C C . ASP A 1 93 ? 14.257 7.477 -6.124 1.00 85.88 93 ASP A C 1
ATOM 679 O O . ASP A 1 93 ? 15.065 8.070 -6.837 1.00 85.88 93 ASP A O 1
ATOM 683 N N . HIS A 1 94 ? 14.602 6.367 -5.464 1.00 76.56 94 HIS A N 1
ATOM 684 C CA . HIS A 1 94 ? 15.933 5.749 -5.530 1.00 76.56 94 HIS A CA 1
ATOM 685 C C . HIS A 1 94 ? 16.055 4.617 -6.565 1.00 76.56 94 HIS A C 1
ATOM 687 O O . HIS A 1 94 ? 17.144 4.075 -6.742 1.00 76.56 94 HIS A O 1
ATOM 693 N N . ALA A 1 95 ? 14.973 4.255 -7.257 1.00 77.19 95 ALA A N 1
ATOM 694 C CA . ALA A 1 95 ? 14.932 3.146 -8.213 1.00 77.19 95 ALA A CA 1
ATOM 695 C C . ALA A 1 95 ? 15.267 3.583 -9.655 1.00 77.19 95 ALA A C 1
ATOM 697 O O . ALA A 1 95 ? 14.717 3.051 -10.609 1.00 77.19 95 ALA A O 1
ATOM 698 N N . PHE A 1 96 ? 16.142 4.577 -9.852 1.00 69.94 96 PHE A N 1
ATOM 699 C CA . PHE A 1 96 ? 16.462 5.060 -11.206 1.00 69.94 96 PHE A CA 1
ATOM 700 C C . PHE A 1 96 ? 17.230 4.019 -12.044 1.00 69.94 96 PHE A C 1
ATOM 702 O O . PHE A 1 96 ? 16.989 3.897 -13.242 1.00 69.94 96 PHE A O 1
ATOM 709 N N . ASP A 1 97 ? 18.097 3.230 -11.400 1.00 75.94 97 ASP A N 1
ATOM 710 C CA . ASP A 1 97 ? 18.930 2.207 -12.054 1.00 75.94 97 ASP A CA 1
ATOM 711 C C . ASP A 1 97 ? 18.406 0.768 -11.859 1.00 75.94 97 ASP A C 1
ATOM 713 O O . ASP A 1 97 ? 19.001 -0.193 -12.350 1.00 75.94 97 ASP A O 1
ATOM 717 N N . THR A 1 98 ? 17.301 0.587 -11.128 1.00 78.56 98 THR A N 1
ATOM 718 C CA . THR A 1 98 ? 16.725 -0.724 -10.787 1.00 78.56 98 THR A CA 1
ATOM 719 C C . THR A 1 98 ? 15.218 -0.740 -11.022 1.00 78.56 98 THR A C 1
ATOM 721 O O . THR A 1 98 ? 14.560 0.291 -10.984 1.00 78.56 98 THR A O 1
ATOM 724 N N . ALA A 1 99 ? 14.641 -1.915 -11.286 1.00 84.31 99 ALA A N 1
ATOM 725 C CA . ALA A 1 99 ? 13.193 -2.015 -11.446 1.00 84.31 99 ALA A CA 1
ATOM 726 C C . ALA A 1 99 ? 12.471 -1.536 -10.164 1.00 84.31 99 ALA A C 1
ATOM 728 O O . ALA A 1 99 ? 12.915 -1.868 -9.057 1.00 84.31 99 ALA A O 1
ATOM 729 N N . PRO A 1 100 ? 11.375 -0.762 -10.280 1.00 87.12 100 PRO A N 1
ATOM 730 C CA . PRO A 1 100 ? 10.598 -0.340 -9.123 1.00 87.12 100 PRO A CA 1
ATOM 731 C C . PRO A 1 100 ? 10.029 -1.574 -8.414 1.00 87.12 100 PRO A C 1
ATOM 733 O O . PRO A 1 100 ? 9.372 -2.412 -9.027 1.00 87.12 100 PRO A O 1
ATOM 736 N N . THR A 1 101 ? 10.276 -1.688 -7.109 1.00 91.12 101 THR A N 1
ATOM 737 C CA . THR A 1 101 ? 9.819 -2.823 -6.294 1.00 91.12 101 THR A CA 1
ATOM 738 C C . THR A 1 101 ? 9.015 -2.354 -5.092 1.00 91.12 101 THR A C 1
ATOM 740 O O . THR A 1 101 ? 9.165 -1.238 -4.593 1.00 91.12 101 THR A O 1
ATOM 743 N N . CYS A 1 102 ? 8.114 -3.211 -4.619 1.00 91.75 102 CYS A N 1
ATOM 744 C CA . CYS A 1 102 ? 7.243 -2.894 -3.501 1.00 91.75 102 CYS A CA 1
ATOM 745 C C . CYS A 1 102 ? 8.054 -2.835 -2.197 1.00 91.75 102 CYS A C 1
ATOM 747 O O . CYS A 1 102 ? 8.692 -3.828 -1.845 1.00 91.75 102 CYS A O 1
ATOM 749 N N . PRO A 1 103 ? 7.965 -1.760 -1.397 1.00 89.94 103 PRO A N 1
ATOM 750 C CA . PRO A 1 103 ? 8.726 -1.664 -0.151 1.00 89.94 103 PRO A CA 1
ATOM 751 C C . PRO A 1 103 ? 8.249 -2.651 0.932 1.00 89.94 103 PRO A C 1
ATOM 753 O O . PRO A 1 103 ? 8.991 -2.921 1.872 1.00 89.94 103 PRO A O 1
ATOM 756 N N . MET A 1 104 ? 7.048 -3.229 0.788 1.00 90.50 104 MET A N 1
ATOM 757 C CA . MET A 1 104 ? 6.493 -4.216 1.727 1.00 90.50 104 MET A CA 1
ATOM 758 C C . MET A 1 104 ? 6.942 -5.649 1.436 1.00 90.50 104 MET A C 1
ATOM 760 O O . MET A 1 104 ? 7.245 -6.403 2.355 1.00 90.50 104 MET A O 1
ATOM 764 N N . CYS A 1 105 ? 6.973 -6.049 0.162 1.00 92.62 105 CYS A N 1
ATOM 765 C CA . CYS A 1 105 ? 7.200 -7.449 -0.222 1.00 92.62 105 CYS A CA 1
ATOM 766 C C . CYS A 1 105 ? 8.285 -7.655 -1.283 1.00 92.62 105 CYS A C 1
ATOM 768 O O . CYS A 1 105 ? 8.544 -8.794 -1.661 1.00 92.62 105 CYS A O 1
ATOM 770 N N . ARG A 1 106 ? 8.911 -6.572 -1.759 1.00 89.62 106 ARG A N 1
ATOM 771 C CA . ARG A 1 106 ? 9.999 -6.552 -2.750 1.00 89.62 106 ARG A CA 1
ATOM 772 C C . ARG A 1 106 ? 9.674 -7.224 -4.088 1.00 89.62 106 ARG A C 1
ATOM 774 O O . ARG A 1 106 ? 10.585 -7.581 -4.822 1.00 89.62 106 ARG A O 1
ATOM 781 N N . LYS A 1 107 ? 8.386 -7.395 -4.402 1.00 90.88 107 LYS A N 1
ATOM 782 C CA . LYS A 1 107 ? 7.919 -7.801 -5.735 1.00 90.88 107 LYS A CA 1
ATOM 783 C C . LYS A 1 107 ? 7.936 -6.603 -6.677 1.00 90.88 107 LYS A C 1
ATOM 785 O O . LYS A 1 107 ? 7.722 -5.481 -6.214 1.00 90.88 107 LYS A O 1
ATOM 790 N N . ASP A 1 108 ? 8.144 -6.859 -7.959 1.00 87.69 108 ASP A N 1
ATOM 791 C CA . ASP A 1 108 ? 8.103 -5.837 -9.004 1.00 87.69 108 ASP A CA 1
ATOM 792 C C . ASP A 1 108 ? 6.728 -5.149 -9.063 1.00 87.69 108 ASP A C 1
ATOM 794 O O . ASP A 1 108 ? 5.693 -5.773 -8.778 1.00 87.69 108 ASP A O 1
ATOM 798 N N . LEU A 1 109 ? 6.752 -3.843 -9.344 1.00 84.88 109 LEU A N 1
ATOM 799 C CA . LEU A 1 109 ? 5.584 -2.959 -9.418 1.00 84.88 109 LEU A CA 1
ATOM 800 C C . LEU A 1 109 ? 4.965 -2.859 -10.813 1.00 84.88 109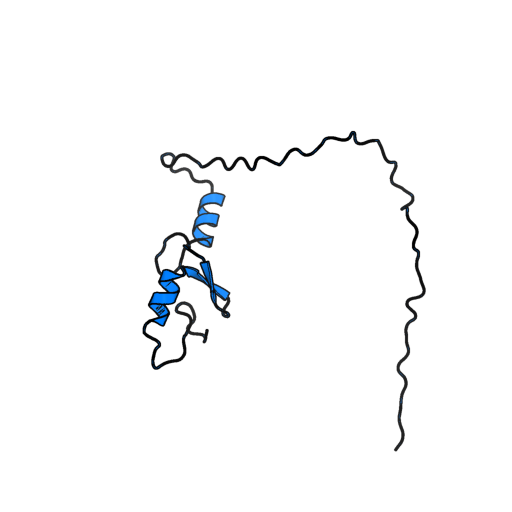 LEU A C 1
ATOM 802 O O . LEU A 1 109 ? 5.675 -3.084 -11.814 1.00 84.88 109 LEU A O 1
#

Solvent-accessible surface area (backbone atoms only — not comparable to full-atom values): 7662 Å² total; per-residue (Å²): 140,88,80,88,77,91,79,83,85,80,81,85,71,87,76,69,97,67,88,81,76,95,81,74,80,82,74,86,77,78,91,70,83,80,68,76,82,78,78,78,76,78,77,74,65,98,82,64,95,72,70,51,75,63,57,54,50,56,48,65,75,40,39,12,88,86,77,75,38,72,47,52,65,69,43,72,46,86,85,72,52,61,32,19,44,71,57,50,49,63,66,45,71,76,34,84,93,46,82,50,52,36,93,87,77,66,44,72,101

pLDDT: mean 71.73, std 19.99, range [37.12, 96.0]

Sequence (109 aa):
GEALQEGALPVVKGWLLQGSCPGIQTAGMEDQPQTAASLQLSLTDPTNASGSAHEKWVREQLECALCLGLLFEPSTVPCGHTLCRPCLARSLDHAFDTAPTCPMCRKDL

Radius of gyration: 28.14 Å; Cα contacts (8 Å, |Δi|>4): 65; chains: 1; bounding box: 69×56×66 Å

InterPro domains:
  IPR001841 Zinc finger, RING-type [PS50089] (64-106)
  IPR001841 Zinc finger, RING-type [SM00184] (64-105)
  IPR013083 Zinc finger, RING/FYVE/PHD-type [G3DSA:3.30.40.10] (23-109)
  IPR017907 Zinc finger, RING-type, conserved site [PS00518] (79-88)
  IPR018957 Zinc finger, C3HC4 RING-type [PF00097] (64-105)